Protein AF-A0A662EI70-F1 (afdb_monomer_lite)

pLDDT: mean 94.03, std 3.78, range [74.38, 97.81]

Structure (mmCIF, N/CA/C/O backbone):
data_AF-A0A662EI70-F1
#
_entry.id   AF-A0A662EI70-F1
#
loop_
_atom_site.group_PDB
_atom_site.id
_atom_site.type_symbol
_atom_site.label_atom_id
_atom_site.label_alt_id
_atom_site.label_comp_id
_atom_site.label_asym_id
_atom_site.label_entity_id
_atom_site.label_seq_id
_atom_site.pdbx_PDB_ins_code
_atom_site.Cartn_x
_atom_site.Cartn_y
_atom_site.Cartn_z
_atom_site.occupancy
_atom_site.B_iso_or_equiv
_atom_site.auth_seq_id
_atom_site.auth_comp_id
_atom_site.auth_asym_id
_atom_site.auth_atom_id
_atom_site.pdbx_PDB_model_num
ATOM 1 N N . MET A 1 1 ? 8.725 -7.491 0.803 1.00 90.00 1 MET A N 1
ATOM 2 C CA . MET A 1 1 ? 8.774 -6.495 1.916 1.00 90.00 1 MET A CA 1
ATOM 3 C C . MET A 1 1 ? 7.448 -6.518 2.651 1.00 90.00 1 MET A C 1
ATOM 5 O O . MET A 1 1 ? 6.425 -6.391 1.996 1.00 90.00 1 MET A O 1
ATOM 9 N N . ARG A 1 2 ? 7.440 -6.654 3.982 1.00 96.06 2 ARG A N 1
ATOM 10 C CA . ARG A 1 2 ? 6.195 -6.786 4.756 1.00 96.06 2 ARG A CA 1
ATOM 11 C C . ARG A 1 2 ? 5.604 -5.440 5.163 1.00 96.06 2 ARG A C 1
ATOM 13 O O . ARG A 1 2 ? 6.336 -4.559 5.608 1.00 96.06 2 ARG A O 1
ATOM 20 N N . ILE A 1 3 ? 4.288 -5.327 5.042 1.00 96.94 3 ILE A N 1
ATOM 21 C CA . ILE A 1 3 ? 3.472 -4.201 5.496 1.00 96.94 3 ILE A CA 1
ATOM 22 C C . ILE A 1 3 ? 2.303 -4.732 6.330 1.00 96.94 3 ILE A C 1
ATOM 24 O O . ILE A 1 3 ? 1.975 -5.918 6.276 1.00 96.94 3 ILE A O 1
ATOM 28 N N . VAL A 1 4 ? 1.669 -3.848 7.094 1.00 97.62 4 VAL A N 1
ATOM 29 C CA . VAL A 1 4 ? 0.448 -4.159 7.842 1.00 97.62 4 VAL A CA 1
ATOM 30 C C . VAL A 1 4 ? -0.645 -3.214 7.377 1.00 97.62 4 VAL A C 1
ATOM 32 O O . VAL A 1 4 ? -0.437 -2.003 7.337 1.00 97.62 4 VAL A O 1
ATOM 35 N N . ILE A 1 5 ? -1.798 -3.778 7.040 1.00 95.94 5 ILE A N 1
ATOM 36 C CA . ILE A 1 5 ? -3.028 -3.045 6.762 1.00 95.94 5 ILE A CA 1
ATOM 37 C C . ILE A 1 5 ? -3.898 -3.179 8.008 1.00 95.94 5 ILE A C 1
ATOM 39 O O . ILE A 1 5 ? -4.213 -4.290 8.432 1.00 95.94 5 ILE A O 1
ATOM 43 N N . GLU A 1 6 ? -4.256 -2.056 8.622 1.00 96.69 6 GLU A N 1
ATOM 44 C CA . GLU A 1 6 ? -5.062 -2.021 9.841 1.00 96.69 6 GLU A CA 1
ATOM 45 C C . GLU A 1 6 ? -6.376 -1.287 9.580 1.00 96.69 6 GLU A C 1
ATOM 47 O O . GLU A 1 6 ? -6.383 -0.179 9.048 1.00 96.69 6 GLU A O 1
ATOM 52 N N . ALA A 1 7 ? -7.494 -1.902 9.962 1.00 94.25 7 ALA A N 1
ATOM 53 C CA . ALA A 1 7 ? -8.795 -1.250 9.970 1.00 94.25 7 ALA A CA 1
ATOM 54 C C . ALA A 1 7 ? -9.661 -1.786 11.113 1.00 94.25 7 ALA A C 1
ATOM 56 O O . ALA A 1 7 ? -9.661 -2.981 11.398 1.00 94.25 7 ALA A O 1
ATOM 57 N N . GLU A 1 8 ? -10.459 -0.915 11.732 1.00 91.94 8 GLU A N 1
ATOM 58 C CA . GLU A 1 8 ? -11.266 -1.247 12.918 1.00 91.94 8 GLU A CA 1
ATOM 59 C C . GLU A 1 8 ? -12.177 -2.471 12.712 1.00 91.94 8 GLU A C 1
ATOM 61 O O . GLU A 1 8 ? -12.354 -3.285 13.613 1.00 91.94 8 GLU A O 1
ATOM 66 N N . SER A 1 9 ? -12.715 -2.636 11.501 1.00 89.94 9 SER A N 1
ATOM 67 C CA . SER A 1 9 ? -13.665 -3.707 11.174 1.00 89.94 9 SER A CA 1
ATOM 68 C C . SER A 1 9 ? -13.041 -5.093 10.971 1.00 89.94 9 SER A C 1
ATOM 70 O O . SER A 1 9 ? -13.752 -6.086 11.110 1.00 89.94 9 SER A O 1
ATOM 72 N N . ILE A 1 10 ? -11.749 -5.175 10.637 1.00 89.25 10 ILE A N 1
ATOM 73 C CA . ILE A 1 10 ? -11.067 -6.442 10.300 1.00 89.25 10 ILE A CA 1
ATOM 74 C C . ILE A 1 10 ? -9.793 -6.683 11.122 1.00 89.25 10 ILE A C 1
ATOM 76 O O . ILE A 1 10 ? -9.192 -7.750 11.032 1.00 89.25 10 ILE A O 1
ATOM 80 N N . GLY A 1 11 ? -9.378 -5.716 11.941 1.00 93.94 11 GLY A N 1
ATOM 81 C CA . GLY A 1 11 ? -8.125 -5.763 12.681 1.00 93.94 11 GLY A CA 1
ATOM 82 C C . GLY A 1 11 ? -6.914 -5.534 11.778 1.00 93.94 11 GLY A C 1
ATOM 83 O O . GLY A 1 11 ? -6.925 -4.655 10.916 1.00 93.94 11 GLY A O 1
ATOM 84 N N . LYS A 1 12 ? -5.850 -6.307 12.014 1.00 96.69 12 LYS A N 1
ATOM 85 C CA . LYS A 1 12 ? -4.574 -6.210 11.296 1.00 96.69 12 LYS A CA 1
ATOM 86 C C . LYS A 1 12 ? -4.427 -7.362 10.318 1.00 96.69 12 LYS A C 1
ATOM 88 O O . LYS A 1 12 ? -4.564 -8.519 10.706 1.00 96.69 12 LYS A O 1
ATOM 93 N 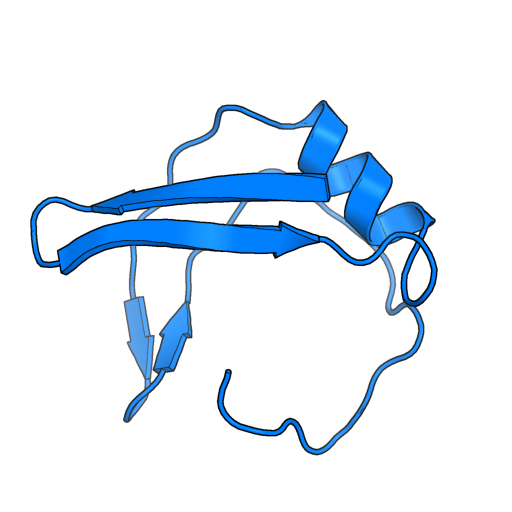N . VAL A 1 13 ? -4.074 -7.029 9.088 1.00 95.12 13 VAL A N 1
ATOM 94 C CA . VAL A 1 13 ? -3.745 -7.977 8.028 1.00 95.12 13 VAL A CA 1
ATOM 95 C C . VAL A 1 13 ? -2.296 -7.743 7.625 1.00 95.12 13 VAL A C 1
ATOM 97 O O . VAL A 1 13 ? -1.906 -6.619 7.303 1.00 95.12 13 VAL A O 1
ATOM 100 N N . GLU A 1 14 ? -1.479 -8.792 7.675 1.00 96.56 14 GLU A N 1
ATOM 101 C CA . GLU A 1 14 ? -0.122 -8.744 7.134 1.00 96.56 14 GLU A CA 1
ATOM 102 C C . GLU A 1 14 ? -0.170 -8.933 5.619 1.00 96.56 14 GLU A C 1
ATOM 104 O O . GLU A 1 14 ? -0.887 -9.796 5.119 1.00 96.56 14 GLU A O 1
ATOM 109 N N . ALA A 1 15 ? 0.620 -8.147 4.895 1.00 95.44 15 ALA A N 1
ATOM 110 C CA . ALA A 1 15 ? 0.778 -8.288 3.456 1.00 95.44 15 ALA A CA 1
ATOM 111 C C . ALA A 1 15 ? 2.248 -8.147 3.060 1.00 95.44 15 ALA A C 1
ATOM 113 O O . ALA A 1 15 ? 3.058 -7.544 3.771 1.00 95.44 15 ALA A O 1
ATOM 114 N N . GLU A 1 16 ? 2.598 -8.693 1.900 1.00 96.38 16 GLU A N 1
ATOM 115 C CA . GLU A 1 16 ? 3.934 -8.581 1.332 1.00 96.38 16 GLU A CA 1
ATOM 116 C C . GLU A 1 16 ? 3.892 -7.868 -0.022 1.00 96.38 16 GLU A C 1
ATOM 118 O O . GLU A 1 16 ? 3.241 -8.305 -0.965 1.00 96.38 16 GLU A O 1
ATOM 123 N N . LEU A 1 17 ? 4.635 -6.766 -0.122 1.00 95.62 17 LEU A N 1
ATOM 124 C CA . LEU A 1 17 ? 4.972 -6.153 -1.400 1.00 95.62 17 LEU A CA 1
ATOM 125 C C . LEU A 1 17 ? 6.067 -6.978 -2.080 1.00 95.62 17 LEU A C 1
ATOM 127 O O . LEU A 1 17 ? 7.010 -7.410 -1.409 1.00 95.62 17 LEU A O 1
ATOM 131 N N . SER A 1 18 ? 5.958 -7.128 -3.401 1.00 94.50 18 SER A N 1
ATOM 132 C CA . SER A 1 18 ? 6.828 -7.946 -4.259 1.00 94.50 18 SER A CA 1
ATOM 133 C C . SER A 1 18 ? 7.678 -7.059 -5.193 1.00 94.50 18 SER A C 1
ATOM 135 O O . SER A 1 18 ? 7.280 -6.798 -6.335 1.00 94.50 18 SER A O 1
ATOM 137 N N . PRO A 1 19 ? 8.843 -6.544 -4.737 1.00 94.19 19 PRO A N 1
ATOM 138 C CA . PRO A 1 19 ? 9.748 -5.750 -5.569 1.00 94.19 19 PRO A CA 1
ATOM 139 C C . PRO A 1 19 ? 10.269 -6.504 -6.795 1.00 94.19 19 PRO A C 1
ATOM 141 O O . PRO A 1 19 ? 10.633 -5.884 -7.785 1.00 94.19 19 PRO A O 1
ATOM 144 N N . GLU A 1 20 ? 10.314 -7.833 -6.748 1.00 95.19 20 GLU A N 1
ATOM 145 C CA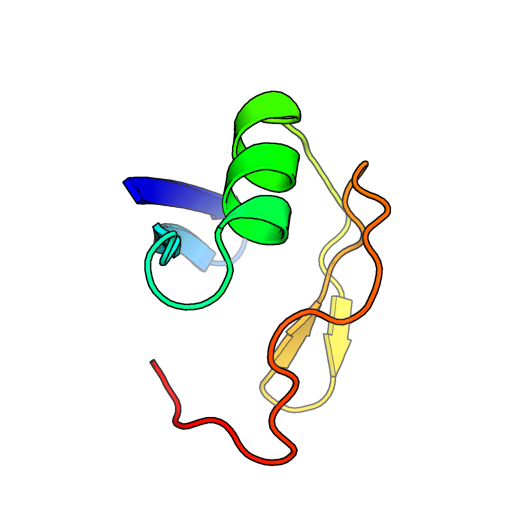 . GLU A 1 20 ? 10.709 -8.675 -7.875 1.00 95.19 20 GLU A CA 1
ATOM 146 C C . GLU A 1 20 ? 9.689 -8.657 -9.022 1.00 95.19 20 GLU A C 1
ATOM 148 O O . GLU A 1 20 ? 10.077 -8.826 -10.178 1.00 95.19 20 GLU A O 1
ATOM 153 N N . ARG A 1 21 ? 8.401 -8.424 -8.730 1.00 93.50 21 ARG A N 1
ATOM 154 C CA . ARG A 1 21 ? 7.345 -8.329 -9.751 1.00 93.50 21 ARG A CA 1
ATOM 155 C C . ARG A 1 21 ? 7.077 -6.901 -10.207 1.00 93.50 21 ARG A C 1
ATOM 157 O O . ARG A 1 21 ? 6.807 -6.705 -11.390 1.00 93.50 21 ARG A O 1
ATOM 164 N N . ALA A 1 22 ? 7.105 -5.947 -9.280 1.00 96.06 22 ALA A N 1
ATOM 165 C CA . ALA A 1 22 ? 6.764 -4.547 -9.526 1.00 96.06 22 ALA A CA 1
ATOM 166 C C . ALA A 1 22 ? 7.671 -3.618 -8.692 1.00 96.06 22 ALA A C 1
ATOM 168 O O . ALA A 1 22 ? 7.236 -3.074 -7.670 1.00 96.06 22 ALA A O 1
ATOM 169 N N . PRO A 1 23 ? 8.958 -3.475 -9.063 1.00 96.44 23 PRO A N 1
ATOM 170 C CA . PRO A 1 23 ? 9.939 -2.747 -8.262 1.00 96.44 23 PRO A CA 1
ATOM 171 C C . PRO A 1 23 ? 9.577 -1.274 -8.064 1.00 96.44 23 PRO A C 1
ATOM 173 O O . PRO A 1 23 ? 9.719 -0.769 -6.950 1.00 96.44 23 PRO A O 1
ATOM 176 N N . LYS A 1 24 ? 9.082 -0.583 -9.103 1.00 97.31 24 LYS A N 1
ATOM 177 C CA . LYS A 1 24 ? 8.759 0.851 -9.010 1.00 97.31 24 LYS A CA 1
ATOM 178 C C . LYS A 1 24 ? 7.527 1.083 -8.144 1.00 97.31 24 LYS A C 1
ATOM 180 O O . LYS A 1 24 ? 7.522 1.979 -7.304 1.00 97.31 24 LYS A O 1
ATOM 185 N N . THR A 1 25 ? 6.506 0.250 -8.318 1.00 96.94 25 THR A N 1
ATOM 186 C CA . THR A 1 25 ? 5.254 0.319 -7.559 1.00 96.94 25 THR A CA 1
ATOM 187 C C . THR A 1 25 ? 5.502 0.001 -6.086 1.00 96.94 25 THR A C 1
ATOM 189 O O . THR A 1 25 ? 5.076 0.752 -5.209 1.00 96.94 25 THR A O 1
ATOM 192 N N . ALA A 1 26 ? 6.258 -1.066 -5.799 1.00 97.19 26 ALA A N 1
ATOM 193 C CA . ALA A 1 26 ? 6.630 -1.424 -4.434 1.00 97.19 26 ALA A CA 1
ATOM 194 C C . ALA A 1 26 ? 7.435 -0.304 -3.755 1.00 97.19 26 ALA A C 1
ATOM 196 O O . ALA A 1 26 ? 7.140 0.056 -2.615 1.00 97.19 26 ALA A O 1
ATOM 197 N N . GLU A 1 27 ? 8.415 0.286 -4.446 1.00 97.06 27 GLU A N 1
ATOM 198 C CA . GLU A 1 27 ? 9.209 1.403 -3.925 1.00 97.06 27 GLU A CA 1
ATOM 199 C C . GLU A 1 27 ? 8.347 2.645 -3.645 1.00 97.06 27 GLU A C 1
ATOM 201 O O . GLU A 1 27 ? 8.498 3.269 -2.593 1.00 97.06 27 GLU A O 1
ATOM 206 N N . ALA A 1 28 ? 7.425 2.991 -4.547 1.00 97.56 28 ALA A N 1
ATOM 207 C CA . ALA A 1 28 ? 6.547 4.147 -4.388 1.00 97.56 28 ALA A CA 1
ATOM 208 C C . ALA A 1 28 ? 5.628 4.004 -3.166 1.00 97.56 28 ALA A C 1
ATOM 210 O O . ALA A 1 28 ? 5.560 4.915 -2.340 1.00 97.56 28 ALA A O 1
ATOM 211 N N . ILE A 1 29 ? 5.005 2.831 -2.991 1.00 97.50 29 ILE A N 1
ATOM 212 C CA . ILE A 1 29 ? 4.204 2.525 -1.798 1.00 97.50 29 ILE A CA 1
ATOM 213 C C . ILE A 1 29 ? 5.076 2.598 -0.542 1.00 97.50 29 ILE A C 1
ATOM 215 O O . ILE A 1 29 ? 4.700 3.256 0.423 1.00 97.50 29 ILE A O 1
ATOM 219 N N . THR A 1 30 ? 6.268 1.994 -0.568 1.00 96.81 30 THR A N 1
ATOM 220 C CA . THR A 1 30 ? 7.205 2.005 0.571 1.00 96.81 30 THR A CA 1
ATOM 221 C C . THR A 1 30 ? 7.542 3.423 1.029 1.00 96.81 30 THR A C 1
ATOM 223 O O . THR A 1 30 ? 7.548 3.693 2.226 1.00 96.81 30 THR A O 1
ATOM 226 N N . LYS A 1 31 ? 7.812 4.335 0.087 1.00 96.94 31 LYS A N 1
ATOM 227 C CA . LYS A 1 31 ? 8.165 5.732 0.385 1.00 96.94 31 LYS A CA 1
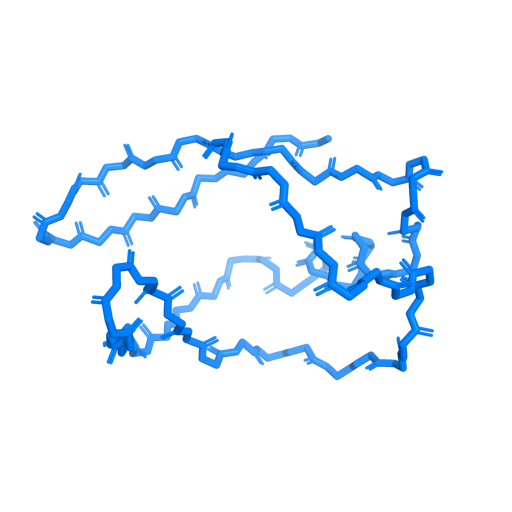ATOM 228 C C . LYS A 1 31 ? 6.998 6.548 0.934 1.00 96.94 31 LYS A C 1
ATOM 230 O O . LYS A 1 31 ? 7.240 7.525 1.635 1.00 96.94 31 LYS A O 1
ATOM 235 N N . ALA A 1 32 ? 5.768 6.178 0.591 1.00 97.81 32 ALA A N 1
ATOM 236 C CA . ALA A 1 32 ? 4.568 6.862 1.052 1.00 97.81 32 ALA A CA 1
ATOM 237 C C . ALA A 1 32 ? 4.136 6.428 2.460 1.00 97.81 32 ALA A C 1
ATOM 239 O O . ALA A 1 32 ? 3.381 7.149 3.109 1.00 97.81 32 ALA A O 1
ATOM 240 N N . LEU A 1 33 ? 4.577 5.257 2.932 1.00 96.75 33 LEU A N 1
ATOM 241 C CA . LEU A 1 33 ? 4.191 4.751 4.246 1.00 96.75 33 LEU A CA 1
ATOM 242 C C . LEU A 1 33 ? 4.741 5.625 5.392 1.00 96.75 33 LEU A C 1
ATOM 244 O O . LEU A 1 33 ? 5.888 6.076 5.327 1.00 96.75 33 LEU A O 1
ATOM 248 N N . PRO A 1 34 ? 3.983 5.769 6.498 1.00 97.19 34 PRO A N 1
ATOM 249 C CA . PRO A 1 34 ? 2.604 5.308 6.695 1.00 97.19 34 PR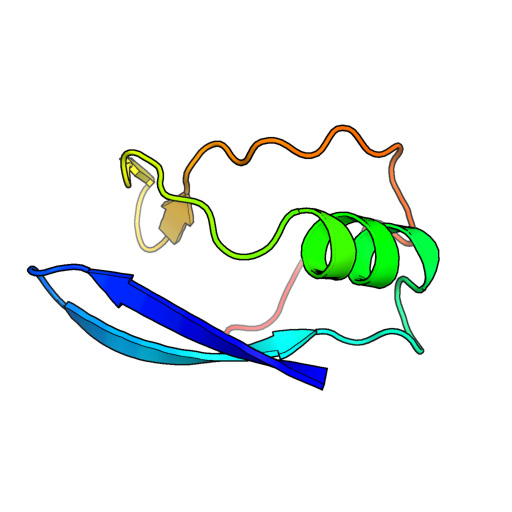O A CA 1
ATOM 250 C C . PRO A 1 34 ? 1.566 6.282 6.106 1.00 97.19 34 PRO A C 1
ATOM 252 O O . PRO A 1 34 ? 1.778 7.492 6.095 1.00 97.19 34 PRO A O 1
ATOM 255 N N . PHE A 1 35 ? 0.410 5.762 5.685 1.00 96.88 35 PHE A N 1
ATOM 256 C CA . PHE A 1 35 ? -0.736 6.569 5.252 1.00 96.88 35 PHE A CA 1
ATOM 257 C C . PHE A 1 35 ? -2.065 5.910 5.642 1.00 96.88 35 PHE A C 1
ATOM 259 O O . PHE A 1 35 ? -2.119 4.712 5.917 1.00 96.88 35 PHE A O 1
ATOM 266 N N . GLU A 1 36 ? -3.138 6.700 5.629 1.00 96.44 36 GLU A N 1
ATOM 267 C CA . GLU A 1 36 ? -4.506 6.269 5.930 1.00 96.44 36 GLU A CA 1
ATOM 268 C C . GLU A 1 36 ? -5.433 6.571 4.745 1.00 96.44 36 GLU A C 1
ATOM 270 O O . GLU A 1 36 ? -5.181 7.489 3.961 1.00 96.44 36 GLU A O 1
ATOM 275 N N . GLY A 1 37 ? -6.520 5.808 4.617 1.00 94.62 37 GLY A N 1
ATOM 276 C CA . GLY A 1 37 ? -7.502 5.966 3.548 1.00 94.62 37 GLY A CA 1
ATOM 277 C C . GLY A 1 37 ? -8.867 5.400 3.930 1.00 94.62 37 GLY A C 1
ATOM 278 O O . GLY A 1 37 ? -8.998 4.613 4.867 1.00 94.62 37 GLY A O 1
ATOM 279 N N . VAL A 1 38 ? -9.908 5.805 3.200 1.00 94.50 38 VAL A N 1
ATOM 280 C CA . VAL A 1 38 ? -11.271 5.304 3.426 1.00 94.50 38 VAL A CA 1
ATOM 281 C C . VAL A 1 38 ? -11.473 4.011 2.642 1.00 94.50 38 VAL A C 1
ATOM 283 O O . VAL A 1 38 ? -11.532 4.027 1.411 1.00 94.50 38 VAL A O 1
ATOM 286 N N . ALA A 1 39 ? -11.619 2.900 3.363 1.00 93.38 39 ALA A N 1
ATOM 287 C CA . ALA A 1 39 ? -11.938 1.602 2.781 1.00 93.38 39 ALA A CA 1
ATOM 288 C C . ALA A 1 39 ? -13.345 1.589 2.166 1.00 93.38 39 ALA A C 1
ATOM 290 O O . ALA A 1 39 ? -14.342 1.938 2.802 1.00 93.38 39 ALA A O 1
ATOM 291 N N . ARG A 1 40 ? -13.423 1.143 0.915 1.00 94.25 40 ARG A N 1
ATOM 292 C CA . ARG A 1 40 ? -14.645 0.917 0.143 1.00 94.25 40 ARG A CA 1
ATOM 293 C C . ARG A 1 40 ? -14.714 -0.557 -0.233 1.00 94.25 40 ARG A C 1
ATOM 295 O O . ARG A 1 40 ? -13.688 -1.215 -0.369 1.00 94.25 40 ARG A O 1
ATOM 302 N N . ARG A 1 41 ? -15.927 -1.079 -0.396 1.00 92.50 41 ARG A N 1
ATOM 303 C CA . ARG A 1 41 ? -16.149 -2.474 -0.790 1.00 92.50 41 ARG A CA 1
ATOM 304 C C . ARG A 1 41 ? -16.737 -2.547 -2.184 1.00 92.50 41 ARG A C 1
ATOM 306 O O . ARG A 1 41 ? -17.648 -1.780 -2.498 1.00 92.50 41 ARG A O 1
ATOM 313 N N . TRP A 1 42 ? -16.270 -3.510 -2.964 1.00 91.44 42 TRP A N 1
ATOM 314 C CA . TRP A 1 42 ? -16.869 -3.887 -4.234 1.00 91.44 42 TRP A CA 1
ATOM 315 C C . TRP A 1 42 ? -16.952 -5.411 -4.302 1.00 91.44 42 TRP A C 1
ATOM 317 O O . TRP A 1 42 ? -15.950 -6.094 -4.458 1.00 91.44 42 TRP A O 1
ATOM 327 N N . GLY A 1 43 ? -18.162 -5.953 -4.140 1.00 90.75 43 GLY A N 1
ATOM 328 C CA . GLY A 1 43 ? -18.342 -7.401 -4.039 1.00 90.75 43 GLY A CA 1
ATOM 329 C C . GLY A 1 43 ? -17.601 -7.956 -2.822 1.00 90.75 43 GLY A C 1
ATOM 330 O O . GLY A 1 43 ? -17.879 -7.541 -1.694 1.00 90.75 43 GLY A O 1
ATOM 331 N N . GLU A 1 44 ? -16.665 -8.869 -3.069 1.00 89.50 44 GLU A N 1
ATOM 332 C CA . GLU A 1 44 ? -15.812 -9.493 -2.048 1.00 89.50 44 GLU A CA 1
ATOM 333 C C . GLU A 1 44 ? -14.465 -8.770 -1.862 1.00 89.50 44 GLU A C 1
ATOM 335 O O . GLU A 1 44 ? -13.641 -9.192 -1.056 1.00 89.50 44 GLU A O 1
ATOM 340 N N . GLU A 1 45 ? -14.248 -7.654 -2.563 1.00 89.31 45 GLU A N 1
ATOM 341 C CA . GLU A 1 45 ? -12.981 -6.923 -2.572 1.00 89.31 45 GLU A CA 1
ATOM 342 C C . GLU A 1 45 ? -13.052 -5.626 -1.752 1.00 89.31 45 GLU A C 1
ATOM 344 O O . GLU A 1 45 ? -14.098 -4.969 -1.650 1.00 89.31 45 GLU A O 1
ATOM 349 N N . VAL A 1 46 ? -11.907 -5.234 -1.184 1.00 91.00 46 VAL A N 1
ATOM 350 C CA . VAL A 1 46 ? -11.723 -3.972 -0.458 1.00 91.00 46 VAL A CA 1
ATOM 351 C C . VAL A 1 46 ? -10.737 -3.093 -1.220 1.00 91.00 46 VAL A C 1
ATOM 353 O O . VAL A 1 46 ? -9.612 -3.501 -1.488 1.00 91.00 46 VAL A O 1
ATOM 356 N N . TYR A 1 47 ? -11.150 -1.861 -1.507 1.00 92.06 47 TYR A N 1
ATOM 357 C CA . TYR A 1 47 ? -10.354 -0.857 -2.208 1.00 92.06 47 TYR A CA 1
ATOM 358 C C . TYR A 1 47 ? -10.297 0.440 -1.414 1.00 92.06 47 TYR A C 1
ATOM 360 O O . TYR A 1 47 ? -11.281 0.856 -0.803 1.00 92.06 47 TYR A O 1
ATOM 368 N N . PHE A 1 48 ? -9.163 1.123 -1.458 1.00 94.31 48 PHE A N 1
ATOM 369 C CA . PHE A 1 48 ? -8.990 2.444 -0.867 1.00 94.31 48 PHE A CA 1
ATOM 370 C C . PHE A 1 48 ? -7.980 3.240 -1.684 1.00 94.31 48 PHE A C 1
ATOM 372 O O . PHE A 1 48 ? -7.101 2.680 -2.335 1.00 94.31 48 PHE A O 1
ATOM 379 N N . GLU A 1 49 ? -8.140 4.557 -1.671 1.00 95.75 49 GLU A N 1
ATOM 380 C CA . GLU A 1 49 ? -7.197 5.464 -2.316 1.00 95.75 49 GLU A CA 1
ATOM 381 C C . GLU A 1 49 ? -5.968 5.637 -1.422 1.00 95.75 49 GLU A C 1
ATOM 383 O O . GLU A 1 49 ? -6.083 5.692 -0.195 1.00 95.75 49 GLU A O 1
ATOM 388 N N . ILE A 1 50 ? -4.799 5.724 -2.050 1.00 97.00 50 ILE A N 1
ATOM 389 C CA . ILE A 1 50 ? -3.506 5.908 -1.387 1.00 97.00 50 ILE A CA 1
ATOM 390 C C . ILE A 1 50 ? -2.785 7.104 -2.022 1.00 97.00 50 ILE A C 1
ATOM 392 O O . ILE A 1 50 ? -3.048 7.410 -3.186 1.00 97.00 50 ILE A O 1
ATOM 396 N N . PRO A 1 51 ? -1.859 7.779 -1.318 1.00 96.94 51 PRO A N 1
ATOM 397 C CA . PRO A 1 51 ? -1.137 8.938 -1.849 1.00 96.94 51 PRO A CA 1
ATOM 398 C C . PRO A 1 51 ? 0.017 8.524 -2.786 1.00 96.94 51 PRO A C 1
ATOM 400 O O . PRO A 1 51 ? 1.143 8.998 -2.649 1.00 96.94 51 PRO A O 1
ATOM 403 N N . VAL A 1 52 ? -0.244 7.602 -3.716 1.00 96.88 52 VAL A N 1
ATOM 404 C CA . VAL A 1 52 ? 0.729 7.080 -4.682 1.00 96.88 52 VAL A CA 1
ATOM 405 C C . VAL A 1 52 ? 0.127 7.149 -6.077 1.00 96.88 52 VAL A C 1
ATOM 407 O O . VAL A 1 52 ? -0.915 6.555 -6.339 1.00 96.88 52 VAL A O 1
ATOM 410 N N . GLU A 1 53 ? 0.827 7.823 -6.983 1.00 95.44 53 GLU A N 1
ATOM 411 C CA . GLU A 1 53 ? 0.562 7.778 -8.419 1.00 95.44 53 GLU A CA 1
ATOM 412 C C . GLU A 1 53 ? 1.673 6.967 -9.093 1.00 95.44 53 GLU A C 1
ATOM 414 O O . GLU A 1 53 ? 2.859 7.252 -8.916 1.00 95.44 53 GLU A O 1
ATOM 419 N N . ALA A 1 54 ? 1.296 5.936 -9.848 1.00 93.69 54 ALA A N 1
ATOM 420 C CA . ALA A 1 54 ? 2.221 5.079 -10.580 1.00 93.69 54 ALA A CA 1
ATOM 421 C C . ALA A 1 54 ? 1.596 4.649 -11.913 1.00 93.69 54 ALA A C 1
ATOM 423 O O . ALA A 1 54 ? 0.391 4.410 -11.998 1.00 93.69 54 ALA A O 1
ATOM 424 N N . GLU A 1 55 ? 2.418 4.543 -12.957 1.00 95.19 55 GLU A N 1
ATOM 425 C CA . GLU A 1 55 ? 1.999 3.923 -14.216 1.00 95.19 55 GLU A CA 1
ATOM 426 C C . GLU A 1 55 ? 1.875 2.401 -14.055 1.00 95.19 55 GLU A C 1
ATOM 428 O O . GLU A 1 55 ? 2.474 1.807 -13.157 1.00 95.19 55 GLU A O 1
ATOM 433 N N . ALA A 1 56 ? 1.119 1.757 -14.947 1.00 94.38 56 ALA A N 1
ATOM 434 C CA . ALA A 1 56 ? 0.957 0.307 -14.932 1.00 94.38 56 ALA A CA 1
ATOM 435 C C . ALA A 1 56 ? 2.313 -0.417 -15.051 1.00 94.38 56 ALA A C 1
ATOM 437 O O . ALA A 1 56 ? 3.051 -0.239 -16.021 1.00 94.38 56 ALA A O 1
ATOM 438 N N . GLU A 1 57 ? 2.610 -1.283 -14.083 1.00 95.31 57 GLU A N 1
ATOM 439 C CA . GLU A 1 57 ? 3.826 -2.093 -14.029 1.00 95.31 57 GLU A CA 1
ATOM 440 C C . GLU A 1 57 ? 3.438 -3.572 -13.927 1.00 95.31 57 GLU A C 1
ATOM 442 O O . GLU A 1 57 ? 2.852 -3.997 -12.936 1.00 95.31 57 GLU A O 1
ATOM 447 N N . ASN A 1 58 ? 3.744 -4.352 -14.971 1.00 94.50 58 ASN A N 1
ATOM 448 C CA . ASN A 1 58 ? 3.397 -5.777 -15.067 1.00 94.50 58 ASN A CA 1
ATOM 449 C C . ASN A 1 58 ? 1.903 -6.089 -14.778 1.00 94.50 58 ASN A C 1
ATOM 451 O O . ASN A 1 58 ? 1.605 -6.927 -13.919 1.00 94.50 58 ASN A O 1
ATOM 455 N N . PRO A 1 59 ? 0.953 -5.407 -15.454 1.00 93.00 59 PRO A N 1
ATOM 456 C CA . PRO A 1 59 ? -0.470 -5.603 -15.200 1.00 93.00 59 PRO A CA 1
ATOM 457 C C . PRO A 1 59 ? -0.909 -7.024 -15.572 1.00 93.00 59 PRO A C 1
ATOM 459 O O . PRO A 1 59 ? -0.481 -7.576 -16.586 1.00 93.00 59 PRO A O 1
ATOM 462 N N . VAL A 1 60 ? -1.801 -7.595 -14.765 1.00 93.44 60 VAL A N 1
ATOM 463 C CA . VAL A 1 60 ? -2.448 -8.888 -15.020 1.00 93.44 60 VAL A CA 1
ATOM 464 C C . VAL A 1 60 ? -3.962 -8.718 -14.966 1.00 93.44 60 VAL A C 1
ATOM 466 O O . VAL A 1 60 ? -4.468 -7.947 -14.156 1.00 93.44 60 VAL A O 1
ATOM 469 N N . GLU A 1 61 ? -4.684 -9.428 -15.831 1.00 91.31 61 GLU A N 1
ATOM 470 C CA . GLU A 1 61 ? -6.154 -9.355 -15.887 1.00 91.31 61 GLU A CA 1
ATOM 471 C C . GLU A 1 61 ? -6.832 -10.211 -14.810 1.00 91.31 61 GLU A C 1
ATOM 473 O O . GLU A 1 61 ? -7.968 -9.944 -14.430 1.00 91.31 61 GLU A O 1
ATOM 478 N N . VAL A 1 62 ? -6.142 -11.247 -14.325 1.00 90.31 62 VAL A N 1
ATOM 479 C CA . VAL A 1 62 ? -6.656 -12.197 -13.335 1.00 90.31 62 VAL A CA 1
ATOM 480 C C . VAL A 1 62 ? -5.616 -12.377 -12.238 1.00 90.31 62 VAL A C 1
ATOM 482 O O . VAL A 1 62 ? -4.432 -12.576 -12.518 1.00 90.31 62 VAL A O 1
ATOM 485 N N . VAL A 1 63 ? -6.073 -12.313 -10.991 1.00 88.12 63 VAL A N 1
ATOM 486 C CA . VAL A 1 63 ? -5.276 -12.565 -9.789 1.00 88.12 63 VAL A CA 1
ATOM 487 C C . VAL A 1 63 ? -5.855 -13.751 -9.023 1.00 88.12 63 VAL A C 1
ATOM 489 O O . VAL A 1 63 ? -7.049 -14.036 -9.110 1.00 88.12 63 VAL A O 1
ATOM 492 N N . GLU A 1 64 ? -5.003 -14.458 -8.288 1.00 87.56 64 GLU A N 1
ATOM 493 C CA . GLU A 1 64 ? -5.439 -15.469 -7.325 1.00 87.56 64 GLU A CA 1
ATOM 494 C C . GLU A 1 64 ? -5.749 -14.791 -5.986 1.00 87.56 64 GLU A C 1
ATOM 496 O O . GLU A 1 64 ? -5.119 -13.791 -5.635 1.00 87.56 64 GLU A O 1
ATOM 501 N N . ALA A 1 65 ? -6.712 -15.330 -5.236 1.00 84.69 65 ALA A N 1
ATOM 502 C CA . ALA A 1 65 ? -6.941 -14.896 -3.863 1.00 84.69 65 ALA A CA 1
ATOM 503 C C . ALA A 1 65 ? -5.710 -15.233 -3.005 1.00 84.69 65 ALA A C 1
ATOM 505 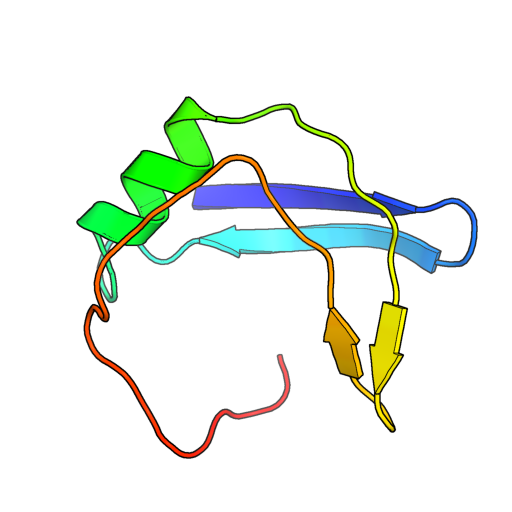O O . ALA A 1 65 ? -5.194 -16.352 -3.079 1.00 84.69 65 ALA A O 1
ATOM 506 N N . GLY A 1 66 ? -5.259 -14.270 -2.199 1.00 74.38 66 GLY A N 1
ATOM 507 C CA . GLY A 1 66 ? -4.061 -14.361 -1.363 1.00 74.38 66 GLY A CA 1
ATOM 508 C C . GLY A 1 66 ? -4.241 -13.695 -0.013 1.00 74.38 66 GLY A C 1
ATOM 509 O O . GLY A 1 66 ? 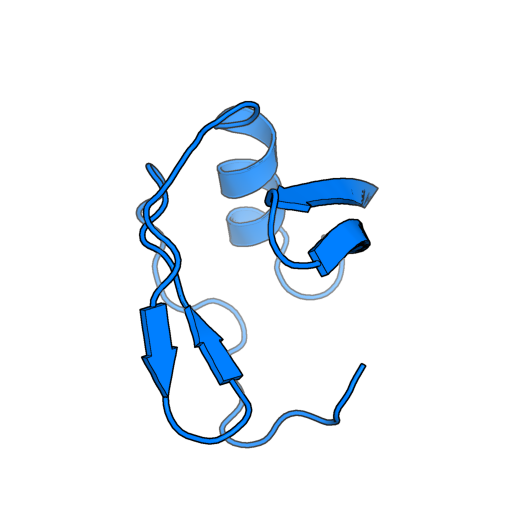-5.178 -12.875 0.119 1.00 74.38 66 GLY A O 1
#

Secondary structure (DSSP, 8-state):
-EEEEEETTTEEEEEE--TTT-HHHHHHHHHH-S-----EEETTEEE---S------S--S-----

Radius of gyration: 12.58 Å; chains: 1; bounding box: 29×24×29 Å

Foldseek 3Di:
DWDWDADPVPGIDIDDDDCVQFVVQSVQVVVQPPDDFDWDDDPPDIDTDGPGDDDDGNDDPDDDDD

Sequence (66 aa):
MRIVIEAESIGKVEAELSPERAPKTAEAITKALPFEGVARRWGEEVYFEIPVEAEAENPVEVVEAG